Protein AF-A0A923PHD2-F1 (afdb_monomer)

Mean predicted aligned error: 6.77 Å

Sequence (126 aa):
MRKIKLQRVIVIALTMSLVGGLQSLYDYAILMSLFSLGPSSLYQFKTEFVFNLASGFGGGLVAGVTLNLIDERYRTKPYYQSLFILIAMFIAVWVIRNIIEGLIQVQMGGTFYFSFDATDIKNIFF

Foldseek 3Di:
DPDQPVVQLQVQLQVQLVVLLVVLVVVQCVLPDPPHPHDDPLDDSVVSNVLSSVLRNVLSNLVSVLVSCCVVPVVPPDPVVSVVSVVVSVVVSLVVSLVVVQVVCVVSVHHRDRPDDVVVVVVVPD

Nearest PDB structures (foldseek):
  8yvu-assembly1_F  TM=2.485E-01  e=9.861E+00  Homo sapiens

Radius of gyration: 17.79 Å; Cα contacts (8 Å, |Δi|>4): 101; chains: 1; bounding box: 41×40×47 Å

Solvent-accessible surface area (backbone atoms only — not comparable to full-atom values): 6947 Å² total; per-residue (Å²): 132,80,76,79,61,60,68,59,21,51,52,41,10,52,54,32,14,53,50,23,37,50,48,38,52,50,53,51,52,50,32,71,32,96,89,39,96,49,73,58,97,84,66,48,69,71,59,50,32,53,49,30,26,50,49,19,25,54,51,17,40,55,48,30,50,52,53,48,50,33,63,68,76,37,63,92,48,66,65,68,60,49,51,50,54,50,52,54,49,50,52,51,54,52,52,51,51,38,53,51,52,18,51,52,35,39,76,73,75,46,72,72,53,60,94,74,50,79,70,58,59,58,63,74,80,101

Organism: NCBI:txid1517758

pLDDT: mean 86.35, std 12.65, range [40.94, 97.31]

Structure (mmCIF, N/CA/C/O backbone):
data_AF-A0A923PHD2-F1
#
_entry.id   AF-A0A923PHD2-F1
#
loop_
_atom_site.group_PDB
_atom_site.id
_atom_site.type_symbol
_atom_site.label_atom_id
_atom_site.label_alt_id
_atom_site.label_comp_id
_atom_site.label_asym_id
_atom_site.label_entity_id
_atom_site.label_seq_id
_atom_site.pdbx_PDB_ins_code
_atom_site.Cartn_x
_atom_site.Cartn_y
_atom_site.Cartn_z
_atom_site.occupancy
_atom_site.B_iso_or_equiv
_atom_site.auth_seq_id
_atom_site.auth_comp_id
_atom_site.auth_asym_id
_atom_site.auth_atom_id
_atom_site.pdbx_PDB_model_num
ATOM 1 N N . MET A 1 1 ? -19.085 10.283 20.393 1.00 49.03 1 MET A N 1
ATOM 2 C CA . MET A 1 1 ? -18.324 9.907 19.181 1.00 49.03 1 MET A CA 1
ATOM 3 C C . MET A 1 1 ? -16.858 10.190 19.464 1.00 49.03 1 MET A C 1
ATOM 5 O O . MET A 1 1 ? -16.526 11.324 19.801 1.00 49.03 1 MET A O 1
ATOM 9 N N . ARG A 1 2 ? -16.004 9.162 19.482 1.00 58.81 2 ARG A N 1
ATOM 10 C CA . ARG A 1 2 ? -14.559 9.337 19.678 1.00 58.81 2 ARG A CA 1
ATOM 11 C C . ARG A 1 2 ? -13.987 9.812 18.346 1.00 58.81 2 ARG A C 1
ATOM 13 O O . ARG A 1 2 ? -14.115 9.134 17.343 1.00 58.81 2 ARG A O 1
ATOM 20 N N . LYS A 1 3 ? -13.368 10.991 18.325 1.00 67.44 3 LYS A N 1
ATOM 21 C CA . LYS A 1 3 ? -12.819 11.563 17.088 1.00 67.44 3 LYS A CA 1
ATOM 22 C C . LYS A 1 3 ? -11.800 10.607 16.455 1.00 67.44 3 LYS A C 1
ATOM 24 O O . LYS A 1 3 ? -10.934 10.084 17.163 1.00 67.44 3 LYS A O 1
ATOM 29 N N . ILE A 1 4 ? -11.883 10.429 15.134 1.00 71.19 4 ILE A N 1
ATOM 30 C CA . ILE A 1 4 ? -10.872 9.704 14.355 1.00 71.19 4 ILE A CA 1
ATOM 31 C C . ILE A 1 4 ? -9.512 10.340 14.641 1.00 71.19 4 ILE A C 1
ATOM 33 O O . ILE A 1 4 ? -9.325 11.549 14.484 1.00 71.19 4 ILE A O 1
ATOM 37 N N . LYS A 1 5 ? -8.551 9.523 15.074 1.00 84.19 5 LYS A N 1
ATOM 38 C CA . LYS A 1 5 ? -7.186 9.981 15.336 1.00 84.19 5 LYS A CA 1
ATOM 39 C C . LYS A 1 5 ? -6.437 10.074 14.012 1.00 84.19 5 LYS A C 1
ATOM 41 O O . LYS A 1 5 ? -5.709 9.153 13.652 1.00 84.19 5 LYS A O 1
ATOM 46 N N . LEU A 1 6 ? -6.614 11.192 13.304 1.00 87.00 6 LEU A N 1
ATOM 47 C CA . LEU A 1 6 ? -6.004 11.446 11.993 1.00 87.00 6 LEU A CA 1
ATOM 48 C C . LEU A 1 6 ? -4.484 11.216 12.002 1.00 87.00 6 LEU A C 1
ATOM 50 O O . LEU A 1 6 ? -3.950 10.606 11.084 1.00 87.00 6 LEU A O 1
ATOM 54 N N . GLN A 1 7 ? -3.808 11.592 13.091 1.00 90.62 7 GLN A N 1
ATOM 55 C CA . GLN A 1 7 ? -2.378 11.337 13.275 1.00 90.62 7 GLN A CA 1
ATOM 56 C C . GLN A 1 7 ? -2.021 9.846 13.162 1.00 90.62 7 GLN A C 1
ATOM 58 O O . GLN A 1 7 ? -1.027 9.508 12.532 1.00 90.62 7 GLN A O 1
ATOM 63 N N . ARG A 1 8 ? -2.839 8.937 13.715 1.00 90.31 8 ARG A N 1
ATOM 64 C CA . ARG A 1 8 ? -2.599 7.489 13.590 1.00 90.31 8 ARG A CA 1
ATOM 65 C C . ARG A 1 8 ? -2.757 7.015 12.150 1.00 90.31 8 ARG A C 1
ATOM 67 O O . ARG A 1 8 ? -1.958 6.204 11.706 1.00 90.31 8 ARG A O 1
ATOM 74 N N . VAL A 1 9 ? -3.758 7.529 11.430 1.00 93.81 9 VAL A N 1
ATOM 75 C CA . VAL A 1 9 ? -3.978 7.192 10.012 1.00 93.81 9 VAL A CA 1
ATOM 76 C C . VAL A 1 9 ? -2.776 7.616 9.175 1.00 93.81 9 VAL A C 1
ATOM 78 O O . VAL A 1 9 ? -2.263 6.815 8.406 1.00 93.81 9 VAL A O 1
ATOM 81 N N . ILE A 1 10 ? -2.296 8.847 9.370 1.00 94.12 10 ILE A N 1
ATOM 82 C CA . ILE A 1 10 ? -1.143 9.383 8.639 1.00 94.12 10 ILE A CA 1
ATOM 83 C C . ILE A 1 10 ? 0.117 8.569 8.939 1.00 94.12 10 ILE A C 1
ATOM 85 O O . ILE A 1 10 ? 0.832 8.211 8.011 1.00 94.12 10 I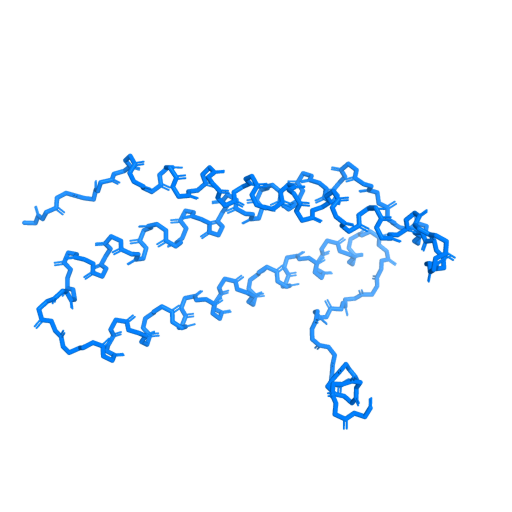LE A O 1
ATOM 89 N N . VAL A 1 11 ? 0.373 8.233 10.208 1.00 95.62 11 VAL A N 1
ATOM 90 C CA . VAL A 1 11 ? 1.532 7.406 10.580 1.00 95.62 11 VAL A CA 1
ATOM 91 C C . VAL A 1 11 ? 1.464 6.041 9.894 1.00 95.62 11 VAL A C 1
ATOM 93 O O . VAL A 1 11 ? 2.440 5.644 9.269 1.00 95.62 11 VAL A O 1
ATOM 96 N N . ILE A 1 12 ? 0.310 5.365 9.928 1.00 94.69 12 ILE A N 1
ATOM 97 C CA . ILE A 1 12 ? 0.124 4.079 9.236 1.00 94.69 12 ILE A CA 1
ATOM 98 C C . ILE A 1 12 ? 0.359 4.239 7.728 1.00 94.69 12 ILE A C 1
ATOM 100 O O . ILE A 1 12 ? 1.088 3.447 7.141 1.00 94.69 12 ILE A O 1
ATOM 104 N N . ALA A 1 13 ? -0.207 5.272 7.103 1.00 96.25 13 ALA A N 1
ATOM 105 C CA . ALA A 1 13 ? -0.050 5.521 5.672 1.00 96.25 13 ALA A CA 1
ATOM 106 C C . ALA A 1 13 ? 1.411 5.758 5.267 1.00 96.25 13 ALA A C 1
ATOM 108 O O . ALA A 1 13 ? 1.877 5.187 4.284 1.00 96.25 13 ALA A O 1
ATOM 109 N N . LEU A 1 14 ? 2.158 6.545 6.044 1.00 97.12 14 LEU A N 1
ATOM 110 C CA . LEU A 1 14 ? 3.578 6.786 5.793 1.00 97.12 14 LEU A CA 1
ATOM 111 C C . LEU A 1 14 ? 4.414 5.519 5.992 1.00 97.12 14 LEU A C 1
ATOM 113 O O . LEU A 1 14 ? 5.251 5.209 5.148 1.00 97.12 14 LEU A O 1
ATOM 117 N N . THR A 1 15 ? 4.163 4.752 7.057 1.00 97.19 15 THR A N 1
ATOM 118 C CA . THR A 1 15 ? 4.848 3.471 7.278 1.00 97.19 15 THR A CA 1
ATOM 119 C C . THR A 1 15 ? 4.584 2.496 6.131 1.00 97.19 15 THR A C 1
ATOM 121 O O . THR A 1 15 ? 5.524 1.898 5.620 1.00 97.19 15 THR A O 1
ATOM 124 N N . MET A 1 16 ? 3.337 2.371 5.671 1.00 96.19 16 MET A N 1
ATOM 125 C CA . MET A 1 16 ? 2.997 1.477 4.557 1.00 96.19 16 MET A CA 1
ATOM 126 C C . MET A 1 16 ? 3.566 1.961 3.218 1.00 96.19 16 MET A C 1
ATOM 128 O O . MET A 1 16 ? 3.952 1.141 2.390 1.00 96.19 16 MET A O 1
ATOM 132 N N . SER A 1 17 ? 3.690 3.274 3.012 1.00 97.00 17 SER A N 1
ATOM 133 C CA . SER A 1 17 ? 4.407 3.824 1.859 1.00 97.00 17 SER A CA 1
ATOM 134 C C . SER A 1 17 ? 5.878 3.404 1.874 1.00 97.00 17 SER A C 1
ATOM 136 O O . SER A 1 17 ? 6.364 2.870 0.884 1.00 97.00 17 SER A O 1
ATOM 138 N N . LEU A 1 18 ? 6.563 3.530 3.019 1.00 97.31 18 LEU A N 1
ATOM 139 C CA . LEU A 1 18 ? 7.948 3.065 3.168 1.00 97.31 18 LEU 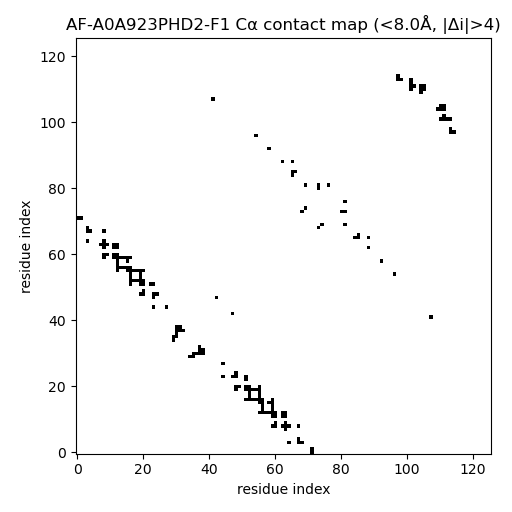A CA 1
ATOM 140 C C . LEU A 1 18 ? 8.089 1.566 2.884 1.00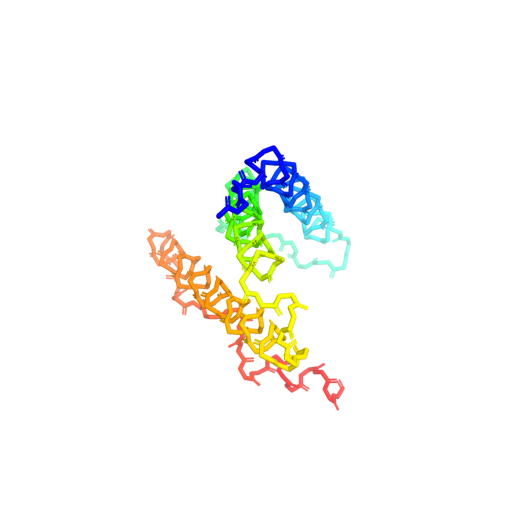 97.31 18 LEU A C 1
ATOM 142 O O . LEU A 1 18 ? 9.030 1.171 2.201 1.00 97.31 18 LEU A O 1
ATOM 146 N N . VAL A 1 19 ? 7.146 0.743 3.353 1.00 96.56 19 VAL A N 1
ATOM 147 C CA . VAL A 1 19 ? 7.115 -0.695 3.039 1.00 96.56 19 VAL A CA 1
ATOM 148 C C . VAL A 1 19 ? 6.994 -0.927 1.529 1.00 96.56 19 VAL A C 1
ATOM 150 O O . VAL A 1 19 ? 7.763 -1.713 0.988 1.00 96.56 19 VAL A O 1
ATOM 153 N N . GLY A 1 20 ? 6.110 -0.205 0.831 1.00 95.00 20 GLY A N 1
ATOM 154 C CA . GLY A 1 20 ? 5.996 -0.289 -0.631 1.00 95.00 20 GLY A CA 1
ATOM 155 C C . GLY A 1 20 ? 7.284 0.113 -1.361 1.00 95.00 20 GLY A C 1
ATOM 156 O O . GLY A 1 20 ? 7.698 -0.545 -2.314 1.00 95.00 20 GLY A O 1
ATOM 157 N N . GLY A 1 21 ? 7.976 1.147 -0.874 1.00 96.00 21 GLY A N 1
ATOM 158 C CA . GLY A 1 21 ? 9.283 1.546 -1.402 1.00 96.00 21 GLY A CA 1
ATOM 159 C C . GLY A 1 21 ? 10.361 0.478 -1.193 1.00 96.00 21 GLY A C 1
ATOM 160 O O . GLY A 1 21 ? 11.115 0.173 -2.117 1.00 96.00 21 GLY A O 1
ATOM 161 N N . LEU A 1 22 ? 10.414 -0.130 -0.002 1.00 97.12 22 LEU A N 1
ATOM 162 C CA . LEU A 1 22 ? 11.324 -1.243 0.291 1.00 97.12 22 LEU A CA 1
ATOM 163 C C . LEU A 1 22 ? 11.031 -2.464 -0.585 1.00 97.12 22 LEU A C 1
ATOM 165 O O . LEU A 1 22 ? 11.968 -3.087 -1.077 1.00 97.12 22 LEU A O 1
ATOM 169 N N . GLN A 1 23 ? 9.754 -2.765 -0.825 1.00 94.00 23 GLN A N 1
ATOM 170 C CA . GLN A 1 23 ? 9.347 -3.836 -1.729 1.00 94.00 23 GLN A CA 1
ATOM 171 C C . GLN A 1 23 ? 9.870 -3.591 -3.1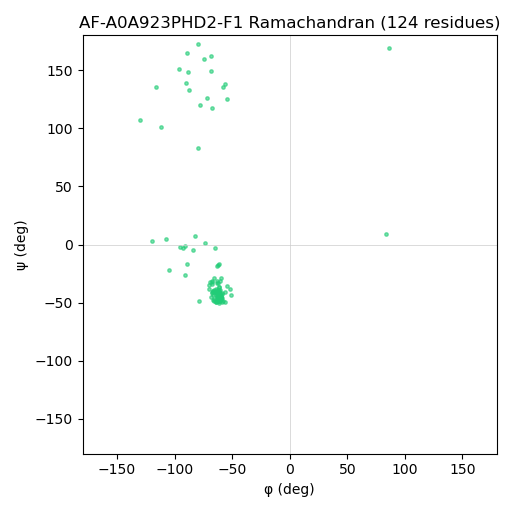50 1.00 94.00 23 GLN A C 1
ATOM 173 O O . GLN A 1 23 ? 10.505 -4.467 -3.720 1.00 94.00 23 GLN A O 1
ATOM 178 N N . SER A 1 24 ? 9.729 -2.377 -3.688 1.00 94.31 24 SER A N 1
ATOM 179 C CA . SER A 1 24 ? 10.272 -2.056 -5.021 1.00 94.31 24 SER A CA 1
ATOM 180 C C . SER A 1 24 ? 11.791 -2.191 -5.113 1.00 94.31 24 SER A C 1
ATOM 182 O O . SER A 1 24 ? 12.319 -2.589 -6.149 1.00 94.31 24 SER A O 1
ATOM 184 N N . LEU A 1 25 ? 12.515 -1.840 -4.046 1.00 95.00 25 LEU A N 1
ATOM 185 C CA . LEU A 1 25 ? 13.969 -2.013 -3.994 1.00 95.00 25 LEU A CA 1
ATOM 186 C C . LEU A 1 25 ? 14.355 -3.493 -3.978 1.00 95.00 25 LEU A C 1
ATOM 188 O O . LEU A 1 25 ? 15.307 -3.884 -4.650 1.00 95.00 25 LEU A O 1
ATOM 192 N N . TYR A 1 26 ? 13.609 -4.302 -3.228 1.00 94.00 26 TYR A N 1
ATOM 193 C CA . TYR A 1 26 ? 13.779 -5.748 -3.188 1.00 94.00 26 TYR A CA 1
ATOM 194 C C . TYR A 1 26 ? 13.509 -6.386 -4.556 1.00 94.00 26 TYR A C 1
ATOM 196 O O . TYR A 1 26 ? 14.362 -7.114 -5.064 1.00 94.00 26 TYR A O 1
ATOM 204 N N . ASP A 1 27 ? 12.391 -6.037 -5.194 1.00 90.62 27 ASP A N 1
ATOM 205 C CA . ASP A 1 27 ? 12.015 -6.551 -6.514 1.00 90.62 27 ASP A CA 1
ATOM 206 C C . ASP A 1 27 ? 13.067 -6.178 -7.569 1.00 90.62 27 ASP A C 1
ATOM 208 O O . ASP A 1 27 ? 13.517 -7.022 -8.344 1.00 90.62 27 ASP A O 1
ATOM 212 N N . TYR A 1 28 ? 13.550 -4.933 -7.549 1.00 92.31 28 TYR A N 1
ATOM 213 C CA . TYR A 1 28 ? 14.631 -4.497 -8.431 1.00 92.31 28 TYR A CA 1
ATOM 214 C C . TYR A 1 28 ? 15.936 -5.272 -8.200 1.00 92.31 28 TYR A C 1
ATOM 216 O O . TYR A 1 28 ? 16.599 -5.661 -9.163 1.00 92.31 28 TYR A O 1
ATOM 224 N N . ALA A 1 29 ? 16.303 -5.523 -6.940 1.00 92.25 29 ALA A N 1
ATOM 225 C CA . ALA A 1 29 ? 17.494 -6.297 -6.605 1.00 92.25 29 ALA A CA 1
ATOM 226 C C . ALA A 1 29 ? 17.393 -7.750 -7.095 1.00 92.25 29 ALA A C 1
ATOM 228 O O . ALA A 1 29 ? 18.379 -8.287 -7.601 1.00 92.25 29 ALA A O 1
ATOM 229 N N . ILE A 1 30 ? 16.209 -8.369 -7.007 1.00 91.00 30 ILE A N 1
ATOM 230 C CA . ILE A 1 30 ? 15.962 -9.700 -7.578 1.00 91.00 30 ILE A CA 1
ATOM 231 C C . ILE A 1 30 ? 16.101 -9.664 -9.093 1.00 91.00 30 ILE A C 1
ATOM 233 O O . ILE A 1 30 ? 16.822 -10.491 -9.652 1.00 91.00 30 ILE A O 1
ATOM 237 N N . LEU A 1 31 ? 15.450 -8.707 -9.759 1.00 90.62 31 LEU A N 1
ATOM 238 C CA . LEU A 1 31 ? 15.461 -8.613 -11.219 1.00 90.62 31 LEU A CA 1
ATOM 239 C C . LEU A 1 31 ? 16.871 -8.424 -11.786 1.00 90.62 31 LEU A C 1
ATOM 241 O O . LEU A 1 31 ? 17.143 -8.916 -12.879 1.00 90.62 31 LEU A O 1
ATOM 245 N N . MET A 1 32 ? 17.755 -7.762 -11.038 1.00 90.44 32 MET A N 1
ATOM 246 C CA . MET A 1 32 ? 19.164 -7.549 -11.388 1.00 90.44 32 MET A CA 1
ATOM 247 C C . MET A 1 32 ? 20.112 -8.643 -10.870 1.00 90.44 32 MET A C 1
ATOM 249 O O . MET A 1 32 ? 21.320 -8.568 -11.097 1.00 90.44 32 MET A O 1
ATOM 253 N N . SER A 1 33 ? 19.601 -9.645 -10.155 1.00 91.12 33 SER A N 1
ATOM 254 C CA . SER A 1 33 ? 20.419 -10.740 -9.634 1.00 91.12 33 SER A CA 1
ATOM 255 C C . SER A 1 33 ? 20.830 -11.726 -10.733 1.00 91.12 33 SER A C 1
ATOM 257 O O . SER A 1 33 ? 20.172 -11.854 -11.763 1.00 91.12 33 SER A O 1
ATOM 259 N N . LEU A 1 34 ? 21.893 -12.493 -10.474 1.00 87.50 34 LEU A N 1
ATOM 260 C CA . LEU A 1 34 ? 22.407 -13.530 -11.382 1.00 87.50 34 LEU A CA 1
ATOM 261 C C . LEU A 1 34 ? 21.405 -14.664 -11.670 1.00 87.50 34 LEU A C 1
ATOM 263 O O . LEU A 1 34 ? 21.606 -15.424 -12.612 1.00 87.50 34 LEU A O 1
ATOM 267 N N . PHE A 1 35 ? 20.358 -14.799 -10.852 1.00 84.31 35 PHE A N 1
ATOM 268 C CA . PHE A 1 35 ? 19.338 -15.846 -10.973 1.00 84.31 35 PHE A CA 1
ATOM 269 C C . PHE A 1 35 ? 18.093 -15.389 -11.747 1.00 84.31 35 PHE A C 1
ATOM 271 O O . PHE A 1 35 ? 17.166 -16.172 -11.937 1.00 84.31 35 PHE A O 1
ATOM 278 N N . SER A 1 36 ? 18.057 -14.127 -12.177 1.00 85.75 36 SER A N 1
ATOM 279 C CA . SER A 1 36 ? 16.954 -13.543 -12.936 1.00 85.75 36 SER A CA 1
ATOM 280 C C . SER A 1 36 ? 17.242 -13.576 -14.438 1.00 85.75 36 SER A C 1
ATOM 282 O O . SER A 1 36 ? 18.388 -13.472 -14.870 1.00 85.75 36 SER A O 1
ATOM 284 N N . LEU A 1 37 ? 16.184 -13.646 -15.251 1.00 85.19 37 LEU A N 1
ATOM 285 C CA . LEU A 1 37 ? 16.259 -13.440 -16.706 1.00 85.19 37 LEU A CA 1
ATOM 286 C C . LEU A 1 37 ? 16.463 -11.959 -17.089 1.00 85.19 37 LEU A C 1
ATOM 288 O O . LEU A 1 37 ? 16.526 -11.627 -18.272 1.00 85.19 37 LEU A O 1
ATOM 292 N N . GLY A 1 38 ? 16.578 -11.078 -16.095 1.00 86.31 38 GLY A N 1
ATOM 293 C CA . GLY A 1 38 ? 16.637 -9.633 -16.258 1.00 86.31 38 GLY A CA 1
ATOM 294 C C . GLY A 1 38 ? 15.247 -8.985 -16.314 1.00 86.31 38 GLY A C 1
ATOM 295 O O . GLY A 1 38 ? 14.226 -9.673 -16.396 1.00 86.31 38 GLY A O 1
ATOM 296 N N . PRO A 1 39 ? 15.179 -7.646 -16.241 1.00 86.19 39 PRO A N 1
ATOM 297 C CA . PRO A 1 39 ? 13.926 -6.912 -16.378 1.00 86.19 39 PRO A CA 1
ATOM 298 C C . PRO A 1 39 ? 13.382 -6.993 -17.812 1.00 86.19 39 PRO A C 1
ATOM 300 O O . PRO A 1 39 ? 14.139 -7.029 -18.784 1.00 86.19 39 PRO A O 1
ATOM 303 N N . SER A 1 40 ? 12.056 -6.957 -17.954 1.00 84.69 40 SER A N 1
ATOM 304 C CA . SER A 1 40 ? 11.419 -6.833 -19.268 1.00 84.69 40 SER A CA 1
ATOM 305 C C . SER A 1 40 ? 11.681 -5.455 -19.888 1.00 84.69 40 SER A C 1
ATOM 307 O O . SER A 1 40 ? 11.990 -4.488 -19.190 1.00 84.69 40 SER A O 1
ATOM 309 N N . SER A 1 41 ? 11.478 -5.322 -21.202 1.00 83.31 41 SER A N 1
ATOM 310 C CA . SER A 1 41 ? 11.595 -4.031 -21.902 1.00 83.31 41 SER A CA 1
ATOM 311 C C . SER A 1 41 ? 10.572 -2.983 -21.445 1.00 83.31 41 SER A C 1
ATOM 313 O O . SER A 1 41 ? 10.753 -1.797 -21.705 1.00 83.31 41 SER A O 1
ATOM 315 N N . LEU A 1 42 ? 9.488 -3.415 -20.795 1.00 82.12 42 LEU A N 1
ATOM 316 C CA . LEU A 1 42 ? 8.441 -2.542 -20.262 1.00 82.12 42 LEU A CA 1
ATOM 317 C C . LEU A 1 42 ? 8.739 -2.086 -18.828 1.00 82.12 42 LEU A C 1
ATOM 319 O O . LEU A 1 42 ? 8.146 -1.115 -18.361 1.00 82.12 42 LEU A O 1
ATOM 323 N N . TYR A 1 43 ? 9.651 -2.765 -18.129 1.00 85.38 43 TYR A N 1
ATOM 324 C CA . TYR A 1 43 ? 9.955 -2.468 -16.739 1.00 85.38 43 TYR A CA 1
ATOM 325 C C . TYR A 1 43 ? 10.725 -1.152 -16.608 1.00 85.38 43 TYR A C 1
ATOM 327 O O . TYR A 1 43 ? 11.798 -0.964 -17.185 1.00 85.38 43 TYR A O 1
ATOM 335 N N . GLN A 1 44 ? 10.206 -0.249 -15.779 1.00 89.19 44 GLN A N 1
ATOM 336 C CA . GLN A 1 44 ? 10.872 1.002 -15.437 1.00 89.19 44 GLN A CA 1
ATOM 337 C C . GLN A 1 44 ? 10.897 1.172 -13.924 1.00 89.19 44 GLN A C 1
ATOM 339 O O . GLN A 1 44 ? 9.891 1.530 -13.316 1.00 89.19 44 GLN A O 1
ATOM 344 N N . PHE A 1 45 ? 12.077 0.993 -13.321 1.00 90.81 45 PHE A N 1
ATOM 345 C CA . PHE A 1 45 ? 12.241 1.043 -11.865 1.00 90.81 45 PHE A CA 1
ATOM 346 C C . PHE A 1 45 ? 11.637 2.303 -11.232 1.00 90.81 45 PHE A C 1
ATOM 348 O O . PHE A 1 45 ? 10.959 2.218 -10.216 1.00 90.81 45 PHE A O 1
ATOM 355 N N . LYS A 1 46 ? 11.839 3.481 -11.836 1.00 92.25 46 LYS A N 1
ATOM 356 C CA . LYS A 1 46 ? 11.300 4.740 -11.301 1.00 92.25 46 LYS A CA 1
ATOM 357 C C . LYS A 1 46 ? 9.768 4.731 -11.245 1.00 92.25 46 LYS A C 1
ATOM 359 O O . LYS A 1 46 ? 9.198 5.219 -10.272 1.00 92.25 46 LYS A O 1
ATOM 364 N N . THR A 1 47 ? 9.125 4.195 -12.278 1.00 90.00 47 THR A N 1
ATOM 365 C CA . THR A 1 47 ? 7.666 4.092 -12.368 1.00 90.00 47 THR A CA 1
ATOM 366 C C . THR A 1 47 ? 7.144 3.121 -11.316 1.00 90.00 47 THR A C 1
ATOM 368 O O . THR A 1 47 ? 6.273 3.496 -10.537 1.00 90.00 47 THR A O 1
ATOM 371 N N . GLU A 1 48 ? 7.753 1.939 -11.208 1.00 89.94 48 GLU A N 1
ATOM 372 C CA . GLU A 1 48 ? 7.390 0.921 -10.213 1.00 89.94 48 GLU A CA 1
ATOM 373 C C . GLU A 1 48 ? 7.605 1.400 -8.775 1.00 89.94 48 GLU A C 1
ATOM 375 O O . GLU A 1 48 ? 6.747 1.222 -7.911 1.00 89.94 48 GLU A O 1
ATOM 380 N N . PHE A 1 49 ? 8.717 2.086 -8.518 1.00 94.62 49 PHE A N 1
ATOM 381 C CA . PHE A 1 49 ? 9.036 2.634 -7.205 1.00 94.62 49 PHE A CA 1
ATOM 382 C C . PHE A 1 49 ? 8.003 3.674 -6.759 1.00 94.62 49 PHE A C 1
ATOM 384 O O . PHE A 1 49 ? 7.475 3.604 -5.647 1.00 94.62 49 PHE A O 1
ATOM 391 N N . VAL A 1 50 ? 7.669 4.628 -7.634 1.00 95.00 50 VAL A N 1
ATOM 392 C CA . VAL A 1 50 ? 6.645 5.642 -7.343 1.00 95.00 50 VAL A CA 1
ATOM 393 C C . VAL A 1 50 ? 5.269 4.997 -7.192 1.00 95.00 50 VAL A C 1
ATOM 395 O O . VAL A 1 50 ? 4.527 5.359 -6.277 1.00 95.00 50 VAL A O 1
ATOM 398 N N . PHE A 1 51 ? 4.939 4.027 -8.047 1.00 92.00 51 PHE A N 1
ATOM 399 C CA . PHE A 1 51 ? 3.671 3.316 -7.984 1.00 92.00 51 PHE A CA 1
ATOM 400 C C . PHE A 1 51 ? 3.500 2.585 -6.648 1.00 92.00 51 PHE A C 1
ATOM 402 O O . PHE A 1 51 ? 2.480 2.762 -5.983 1.00 92.00 51 PHE A O 1
ATOM 409 N N . ASN A 1 52 ? 4.501 1.833 -6.192 1.00 94.19 52 ASN A N 1
ATOM 410 C CA . ASN A 1 52 ? 4.423 1.107 -4.925 1.00 94.19 52 ASN A CA 1
ATOM 411 C C . ASN A 1 52 ? 4.455 2.030 -3.700 1.00 94.19 52 ASN A C 1
ATOM 413 O O . ASN A 1 52 ? 3.736 1.767 -2.737 1.00 94.19 52 ASN A O 1
ATOM 417 N N . LEU A 1 53 ? 5.201 3.142 -3.732 1.00 96.69 53 LEU A N 1
ATOM 418 C CA . LEU A 1 53 ? 5.114 4.174 -2.690 1.00 96.69 53 LEU A CA 1
ATOM 419 C C . LEU A 1 53 ? 3.684 4.724 -2.569 1.00 96.69 53 LEU A C 1
ATOM 421 O O . LEU A 1 53 ? 3.146 4.817 -1.459 1.00 96.69 53 LEU A O 1
ATOM 425 N N . ALA A 1 54 ? 3.067 5.079 -3.701 1.00 94.56 54 ALA A N 1
ATOM 426 C CA . ALA A 1 54 ? 1.710 5.615 -3.752 1.00 94.56 54 ALA A CA 1
ATOM 427 C C . ALA A 1 54 ? 0.661 4.563 -3.360 1.00 94.56 54 ALA A C 1
ATOM 429 O O . ALA A 1 54 ? -0.255 4.859 -2.592 1.00 94.56 54 ALA A O 1
ATOM 430 N N . SER A 1 55 ? 0.825 3.325 -3.829 1.00 93.62 55 SER A N 1
ATOM 431 C CA . SER A 1 55 ? -0.028 2.185 -3.491 1.00 93.62 55 SER A CA 1
ATOM 432 C C . SER A 1 55 ? 0.037 1.873 -1.994 1.00 93.62 55 SER A C 1
ATOM 434 O O . SER A 1 55 ? -1.002 1.772 -1.341 1.00 93.62 55 SER A O 1
ATOM 436 N N . GLY A 1 56 ? 1.241 1.835 -1.412 1.00 95.25 56 GLY A N 1
ATOM 437 C CA . GLY A 1 56 ? 1.450 1.652 0.023 1.00 95.25 56 GLY A CA 1
ATOM 438 C C . GLY A 1 56 ? 0.828 2.775 0.853 1.00 95.25 56 GLY A C 1
ATOM 439 O O . GLY A 1 56 ? 0.159 2.510 1.852 1.00 95.25 56 GLY A O 1
ATOM 440 N N . PHE A 1 57 ? 0.959 4.029 0.409 1.00 96.50 57 PHE A N 1
ATOM 441 C CA . PHE A 1 57 ? 0.313 5.166 1.065 1.00 96.50 57 PHE A CA 1
ATOM 442 C C . PHE A 1 57 ? -1.219 5.071 1.010 1.00 96.50 57 PHE A C 1
ATOM 444 O O . PHE A 1 57 ? -1.883 5.179 2.043 1.00 96.50 57 PHE A O 1
ATOM 451 N N . GLY A 1 58 ? -1.788 4.823 -0.173 1.00 95.25 58 GLY A N 1
ATOM 452 C CA . GLY A 1 58 ? -3.232 4.680 -0.370 1.00 95.25 58 GLY A CA 1
ATOM 453 C C . GLY A 1 58 ? -3.818 3.514 0.429 1.00 95.25 58 GLY A C 1
ATOM 454 O O . GLY A 1 58 ? -4.794 3.690 1.160 1.00 95.25 58 GLY A O 1
ATOM 455 N N . GLY A 1 59 ? -3.177 2.345 0.373 1.00 93.94 59 GLY A N 1
ATOM 456 C CA . GLY A 1 59 ? -3.554 1.177 1.169 1.00 93.94 59 GLY A CA 1
ATOM 457 C C . GLY A 1 59 ? -3.455 1.445 2.671 1.00 93.94 59 GLY A C 1
ATOM 458 O O . GLY A 1 59 ? -4.362 1.095 3.426 1.00 93.94 59 GLY A O 1
ATOM 459 N N . GLY A 1 60 ? -2.406 2.142 3.113 1.00 95.50 60 GLY A N 1
ATOM 460 C CA . GLY A 1 60 ? -2.231 2.527 4.509 1.00 95.50 60 GLY A CA 1
ATOM 461 C C . GLY A 1 60 ? -3.259 3.552 5.006 1.00 95.50 60 GLY A C 1
ATOM 462 O O . GLY A 1 60 ? -3.705 3.444 6.150 1.00 95.50 60 GLY A O 1
ATOM 463 N N . LEU A 1 61 ? -3.715 4.488 4.163 1.00 96.06 61 LEU A N 1
ATOM 464 C CA . LEU A 1 61 ? -4.840 5.375 4.489 1.00 96.06 61 LEU A CA 1
ATOM 465 C C . LEU A 1 61 ? -6.123 4.569 4.723 1.00 96.06 61 LEU A C 1
ATOM 467 O O . LEU A 1 61 ? -6.777 4.738 5.755 1.00 96.06 61 LEU A O 1
ATOM 471 N N . VAL A 1 62 ? -6.461 3.664 3.799 1.00 95.62 62 VAL A N 1
ATOM 472 C CA . VAL A 1 62 ? -7.656 2.812 3.911 1.00 95.62 62 VAL A CA 1
ATOM 473 C C . VAL A 1 62 ? -7.574 1.930 5.158 1.00 95.62 62 VAL A C 1
ATOM 475 O O . VAL A 1 62 ? -8.531 1.869 5.935 1.00 95.62 62 VAL A O 1
ATOM 478 N N . ALA A 1 63 ? -6.421 1.305 5.407 1.00 93.50 63 ALA A N 1
ATOM 479 C CA . ALA A 1 63 ? -6.187 0.490 6.594 1.00 93.50 63 ALA A CA 1
ATOM 480 C C . ALA A 1 63 ? -6.315 1.314 7.884 1.00 93.50 63 ALA A C 1
ATOM 482 O O . ALA A 1 63 ? -7.032 0.921 8.804 1.00 93.50 63 ALA A O 1
ATOM 483 N N . GLY A 1 64 ? -5.687 2.490 7.949 1.00 93.69 64 GLY A N 1
ATOM 484 C CA . GLY A 1 64 ? -5.738 3.363 9.119 1.00 93.69 64 GLY A CA 1
ATOM 485 C C . GLY A 1 64 ? -7.150 3.868 9.431 1.00 93.69 64 GLY A C 1
ATOM 486 O O . GLY A 1 64 ? -7.540 3.926 10.601 1.00 93.69 64 GLY A O 1
ATOM 487 N N . VAL A 1 65 ? -7.942 4.208 8.411 1.00 93.69 65 VAL A N 1
ATOM 488 C CA . VAL A 1 65 ? -9.356 4.584 8.583 1.00 93.69 65 VAL A CA 1
ATOM 489 C C . VAL A 1 65 ? -10.174 3.390 9.072 1.00 93.69 65 VAL A C 1
ATOM 491 O O . VAL A 1 65 ? -10.913 3.520 10.049 1.00 93.69 65 VAL A O 1
ATOM 494 N N . THR A 1 66 ? -9.998 2.222 8.454 1.00 94.00 66 THR A N 1
ATOM 495 C CA . THR A 1 66 ? -10.715 0.988 8.815 1.00 94.00 66 THR A CA 1
ATOM 496 C C . THR A 1 66 ? -10.431 0.579 10.261 1.00 94.00 66 THR A C 1
ATOM 498 O O . THR A 1 66 ? -11.357 0.314 11.026 1.00 94.00 66 THR A O 1
ATOM 501 N N . LEU A 1 67 ? -9.163 0.608 10.679 1.00 92.62 67 LEU A N 1
ATOM 502 C CA . LEU A 1 67 ? -8.752 0.286 12.047 1.00 92.62 67 LEU A CA 1
ATOM 503 C C . LEU A 1 67 ? -9.334 1.262 13.075 1.00 92.62 67 LEU A C 1
ATOM 505 O O . LEU A 1 67 ? -9.799 0.835 14.131 1.00 92.62 67 LEU A O 1
ATOM 509 N N . ASN A 1 68 ? -9.362 2.564 12.771 1.00 91.81 68 ASN A N 1
ATOM 510 C CA . ASN A 1 68 ? -10.007 3.540 13.654 1.00 91.81 68 ASN A CA 1
ATOM 511 C C . ASN A 1 68 ? -11.525 3.325 13.735 1.00 91.81 68 ASN A C 1
ATOM 513 O O . ASN A 1 68 ? -12.097 3.439 14.817 1.00 91.81 68 ASN A O 1
ATOM 517 N N . LEU A 1 69 ? -12.174 2.987 12.618 1.00 91.00 69 LEU A N 1
ATOM 518 C CA . LEU A 1 69 ? -13.604 2.680 12.586 1.00 91.00 69 LEU A CA 1
ATOM 519 C C . LEU A 1 69 ? -13.929 1.450 13.440 1.00 91.00 69 LEU A C 1
ATOM 521 O O . LEU A 1 69 ? -14.928 1.448 14.163 1.00 91.00 69 LEU A O 1
ATOM 525 N N . ILE A 1 70 ? -13.072 0.430 13.398 1.00 92.25 70 ILE A N 1
ATOM 526 C CA . ILE A 1 70 ? -13.195 -0.764 14.233 1.00 92.25 70 ILE A CA 1
ATOM 527 C C . ILE A 1 70 ? -13.007 -0.420 15.719 1.00 92.25 70 ILE A C 1
ATOM 529 O O . ILE A 1 70 ? -13.861 -0.789 16.527 1.00 92.25 70 ILE A O 1
ATOM 533 N N . ASP A 1 71 ? -11.959 0.327 16.091 1.00 90.75 71 ASP A N 1
ATOM 534 C CA . ASP A 1 71 ? -11.707 0.717 17.493 1.00 90.75 71 ASP A CA 1
ATOM 535 C C . ASP A 1 71 ? -12.820 1.613 18.066 1.00 90.75 71 ASP A C 1
ATOM 537 O O . ASP A 1 71 ? -13.144 1.521 19.251 1.00 90.75 71 ASP A O 1
ATOM 541 N N . GLU A 1 72 ? -13.446 2.463 17.245 1.00 89.00 72 GLU A N 1
ATOM 542 C CA . GLU A 1 72 ? -14.558 3.301 17.699 1.00 89.00 72 GLU A CA 1
ATOM 543 C C . GLU A 1 72 ? -15.887 2.533 17.780 1.00 89.00 72 GLU A C 1
ATOM 545 O O . GLU A 1 72 ? -16.588 2.642 18.787 1.00 89.00 72 GLU A O 1
ATOM 550 N N . ARG A 1 73 ? -16.266 1.790 16.730 1.00 89.12 73 ARG A N 1
ATOM 551 C CA . ARG A 1 73 ? -17.639 1.265 16.570 1.00 89.12 73 ARG A CA 1
ATOM 552 C C . ARG A 1 73 ? -17.798 -0.227 16.850 1.00 89.12 73 ARG A C 1
ATOM 554 O O . ARG A 1 73 ? -18.915 -0.670 17.118 1.00 89.12 73 ARG A O 1
ATOM 561 N N . TYR A 1 74 ? -16.721 -1.002 16.760 1.00 88.81 74 TYR A N 1
ATOM 562 C CA . TYR A 1 74 ? -16.759 -2.468 16.840 1.00 88.81 74 TYR A CA 1
ATOM 563 C C . TYR A 1 74 ? -15.930 -3.037 17.996 1.00 88.81 74 TYR A C 1
ATOM 565 O O . TYR A 1 74 ? -15.892 -4.247 18.185 1.00 88.81 74 TYR A O 1
ATOM 573 N N . ARG A 1 75 ? -15.327 -2.184 18.831 1.00 86.31 75 ARG A N 1
ATOM 574 C CA . ARG A 1 75 ? -14.494 -2.609 19.965 1.00 86.31 75 ARG A CA 1
ATOM 575 C C . ARG A 1 75 ? -15.223 -3.444 21.016 1.00 86.31 75 ARG A C 1
ATOM 577 O O . ARG A 1 75 ? -14.616 -4.327 21.606 1.00 86.31 75 ARG A O 1
ATOM 584 N N . THR A 1 76 ? -16.491 -3.146 21.285 1.00 91.12 76 THR A N 1
ATOM 585 C CA . THR A 1 76 ? -17.313 -3.890 22.256 1.00 91.12 76 THR A CA 1
ATOM 586 C C . THR A 1 76 ? -18.112 -5.021 21.613 1.00 91.12 76 THR A C 1
ATOM 588 O O . THR A 1 76 ? -18.817 -5.747 22.310 1.00 91.12 76 THR A O 1
ATOM 591 N N . LYS A 1 77 ? -18.036 -5.161 20.285 1.00 92.06 77 LYS A N 1
ATOM 592 C CA . LYS A 1 77 ? -18.740 -6.195 19.529 1.00 92.06 77 LYS A CA 1
ATOM 593 C C . LYS A 1 77 ? -17.884 -7.464 19.428 1.00 92.06 77 LYS A C 1
ATOM 595 O O . LYS A 1 77 ? -16.679 -7.414 19.676 1.00 92.06 77 LYS A O 1
ATOM 600 N N . PRO A 1 78 ? -18.482 -8.607 19.055 1.00 94.31 78 PRO A N 1
ATOM 601 C CA . PRO A 1 78 ? -17.731 -9.838 18.861 1.00 94.31 78 PRO A CA 1
ATOM 602 C C . PRO A 1 78 ? -16.601 -9.677 17.837 1.00 94.31 78 PRO A C 1
ATOM 604 O O . PRO A 1 78 ? -16.796 -9.097 16.766 1.00 94.31 78 PRO A O 1
ATOM 607 N N . TYR A 1 79 ? -15.437 -10.250 18.146 1.00 89.69 79 TYR A N 1
ATOM 608 C CA . TYR A 1 79 ? -14.207 -10.099 17.361 1.00 89.69 79 TYR A CA 1
ATOM 609 C C . TYR A 1 79 ? -14.363 -10.476 15.877 1.00 89.69 79 TYR A C 1
ATOM 611 O O . TYR A 1 79 ? -13.806 -9.803 15.009 1.00 89.69 79 TYR A O 1
ATOM 619 N N . TYR A 1 80 ? -15.172 -11.498 15.573 1.00 93.81 80 TYR A N 1
ATOM 620 C CA . TYR A 1 80 ? -15.383 -11.970 14.201 1.00 93.81 80 TYR A CA 1
ATOM 621 C C . TYR A 1 80 ? -15.950 -10.886 13.269 1.00 93.81 80 TYR A C 1
ATOM 623 O O . TYR A 1 80 ? -15.655 -10.902 12.079 1.00 93.81 80 TYR A O 1
ATOM 631 N N . GLN A 1 81 ? -16.719 -9.917 13.787 1.00 93.56 81 GLN A N 1
ATOM 632 C CA . GLN A 1 81 ? -17.258 -8.824 12.969 1.00 93.56 81 GLN A CA 1
ATOM 633 C C . GLN A 1 81 ? -16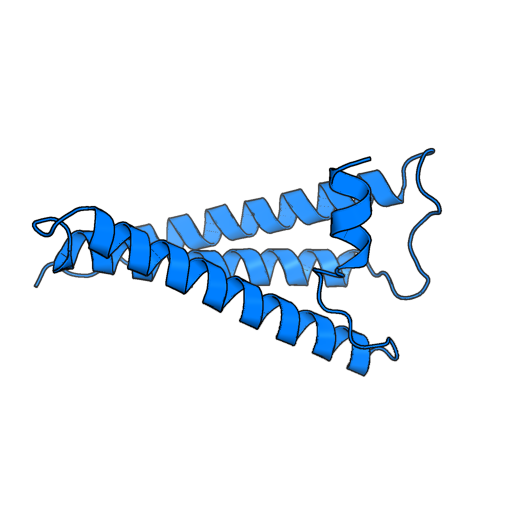.141 -7.889 12.498 1.00 93.56 81 GLN A C 1
ATOM 635 O O . GLN A 1 81 ? -16.068 -7.541 11.323 1.00 93.56 81 GLN A O 1
ATOM 640 N N . SER A 1 82 ? -15.238 -7.521 13.408 1.00 93.12 82 SER A N 1
ATOM 641 C CA . SER A 1 82 ? -14.063 -6.701 13.104 1.00 93.12 82 SER A CA 1
ATOM 642 C C . SER A 1 82 ? -13.116 -7.414 12.142 1.00 93.12 82 SER A C 1
ATOM 644 O O . SER A 1 82 ? -12.604 -6.797 11.209 1.00 93.12 82 SER A O 1
ATOM 646 N N . LEU A 1 83 ? -12.921 -8.721 12.341 1.00 93.31 83 LEU A N 1
ATOM 647 C CA . LEU A 1 83 ? -12.110 -9.548 11.454 1.00 93.31 83 LEU A CA 1
ATOM 648 C C . LEU A 1 83 ? -12.702 -9.600 10.040 1.00 93.31 83 LEU A C 1
ATOM 650 O O . LEU A 1 83 ? -11.978 -9.401 9.071 1.00 93.31 83 LEU A O 1
ATOM 654 N N . PHE A 1 84 ? -14.018 -9.793 9.920 1.00 95.81 84 PHE A N 1
ATOM 655 C CA . PHE A 1 84 ? -14.698 -9.805 8.626 1.00 95.81 84 PHE A CA 1
ATOM 656 C C . PHE A 1 84 ? -14.553 -8.469 7.887 1.00 95.81 84 PHE A C 1
ATOM 658 O O . PHE A 1 84 ? -14.255 -8.463 6.696 1.00 95.81 84 PHE A O 1
ATOM 665 N N . ILE A 1 85 ? -14.685 -7.337 8.590 1.00 94.75 85 ILE A N 1
ATOM 666 C CA . ILE A 1 85 ? -14.472 -6.001 8.007 1.00 94.75 85 ILE A CA 1
ATOM 667 C C . ILE A 1 85 ? -13.034 -5.845 7.496 1.00 94.75 85 ILE A C 1
ATOM 669 O O . ILE A 1 85 ? -12.832 -5.331 6.397 1.00 94.75 85 ILE A O 1
ATOM 673 N N . LEU A 1 86 ? -12.036 -6.294 8.265 1.00 93.12 86 LEU A N 1
ATOM 674 C CA . LEU A 1 86 ? -10.631 -6.236 7.849 1.00 93.12 86 LEU A CA 1
ATOM 675 C C . LEU A 1 86 ? -10.361 -7.091 6.611 1.00 93.12 86 LEU A C 1
ATOM 677 O O . LEU A 1 86 ? -9.738 -6.603 5.673 1.00 93.12 86 LEU A O 1
ATOM 681 N N . ILE A 1 87 ? -10.854 -8.332 6.589 1.00 94.38 87 ILE A N 1
ATOM 682 C CA . ILE A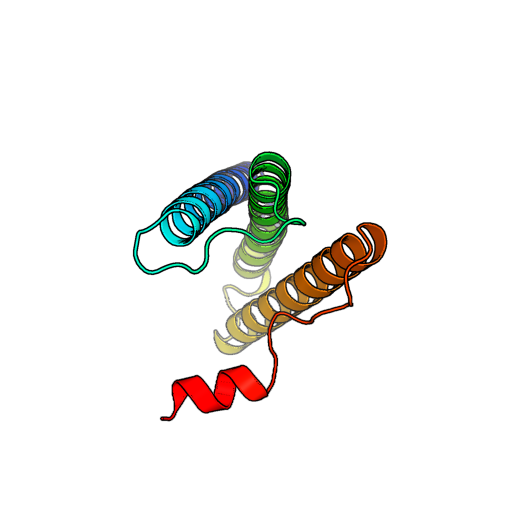 1 87 ? -10.701 -9.240 5.445 1.00 94.38 87 ILE A CA 1
ATOM 683 C C . ILE A 1 87 ? -11.380 -8.649 4.208 1.00 94.38 87 ILE A C 1
ATOM 685 O O . ILE A 1 87 ? -10.761 -8.564 3.150 1.00 94.38 87 ILE A O 1
ATOM 689 N N . ALA A 1 88 ? -12.625 -8.186 4.343 1.00 95.50 88 ALA A N 1
ATOM 690 C CA . ALA A 1 88 ? -13.360 -7.570 3.246 1.00 95.50 88 ALA A CA 1
ATOM 691 C C . ALA A 1 88 ? -12.623 -6.341 2.699 1.00 95.50 88 ALA A C 1
ATOM 693 O O . ALA A 1 88 ? -12.507 -6.191 1.482 1.00 95.50 88 ALA A O 1
ATOM 694 N N . MET A 1 89 ? -12.065 -5.495 3.576 1.00 94.56 89 MET A N 1
ATOM 695 C CA . MET A 1 89 ? -11.305 -4.339 3.111 1.00 94.56 89 MET A CA 1
ATOM 696 C C . MET A 1 89 ? -9.981 -4.696 2.461 1.00 94.56 89 MET A C 1
ATOM 698 O O . MET A 1 89 ? -9.618 -4.070 1.468 1.00 94.56 89 MET A O 1
ATOM 702 N N . PHE A 1 90 ? -9.277 -5.695 2.982 1.00 91.19 90 PHE A N 1
ATOM 703 C CA . PHE A 1 90 ? -8.064 -6.191 2.352 1.00 91.19 90 PHE A CA 1
ATOM 704 C C . PHE A 1 90 ? -8.350 -6.688 0.930 1.00 91.19 90 PHE A C 1
ATOM 706 O O . PHE A 1 90 ? -7.694 -6.241 -0.008 1.00 91.19 90 PHE A O 1
ATOM 713 N N . ILE A 1 91 ? -9.378 -7.528 0.758 1.00 93.38 91 ILE A N 1
ATOM 714 C CA . ILE A 1 91 ? -9.788 -8.038 -0.558 1.00 93.38 91 ILE A CA 1
ATOM 715 C C . ILE A 1 91 ? -10.152 -6.880 -1.490 1.00 93.38 91 ILE A C 1
ATOM 717 O O . ILE A 1 91 ? -9.685 -6.842 -2.623 1.00 93.38 91 ILE A O 1
ATOM 721 N N . ALA A 1 92 ? -10.936 -5.906 -1.022 1.00 93.38 92 ALA A N 1
ATOM 722 C CA . ALA A 1 92 ? -11.333 -4.762 -1.839 1.00 93.38 92 ALA A CA 1
ATOM 723 C C . ALA A 1 92 ? -10.128 -3.928 -2.308 1.00 93.38 92 ALA A C 1
ATOM 725 O O . ALA A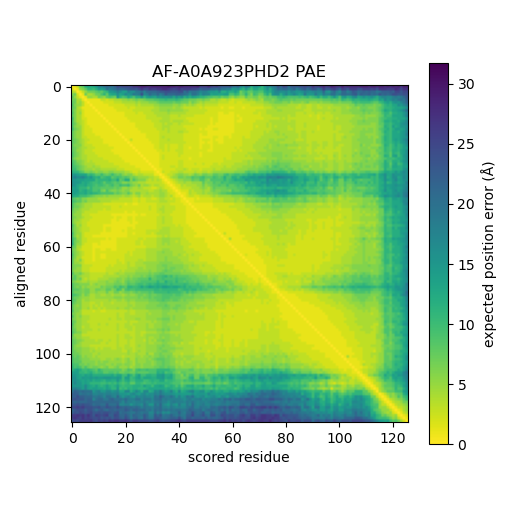 1 92 ? -10.021 -3.620 -3.493 1.00 93.38 92 ALA A O 1
ATOM 726 N N . VAL A 1 93 ? -9.199 -3.591 -1.404 1.00 92.31 93 VAL A N 1
ATOM 727 C CA . VAL A 1 93 ? -7.976 -2.846 -1.754 1.00 92.31 93 VAL A CA 1
ATOM 728 C C . VAL A 1 93 ? -7.115 -3.645 -2.729 1.00 92.31 93 VAL A C 1
ATOM 730 O O . VAL A 1 93 ? -6.617 -3.083 -3.703 1.00 92.31 93 VAL A O 1
ATOM 733 N N . TRP A 1 94 ? -6.973 -4.951 -2.505 1.00 89.50 94 TRP A N 1
ATOM 734 C CA . TRP A 1 94 ? -6.208 -5.836 -3.376 1.00 89.50 94 TRP A CA 1
ATOM 735 C C . TRP A 1 94 ? -6.807 -5.933 -4.788 1.00 89.50 94 TRP A C 1
ATOM 737 O O . TRP A 1 94 ? -6.073 -5.791 -5.768 1.00 89.50 94 TRP A O 1
ATOM 747 N N . VAL A 1 95 ? -8.131 -6.093 -4.914 1.00 91.75 95 VAL A N 1
ATOM 748 C CA . VAL A 1 95 ? -8.824 -6.096 -6.216 1.00 91.75 95 VAL A CA 1
ATOM 749 C C . VAL A 1 95 ? -8.641 -4.756 -6.927 1.00 91.75 95 VAL A C 1
ATOM 751 O O . VAL A 1 95 ? -8.296 -4.733 -8.106 1.00 91.75 95 VAL A O 1
ATOM 754 N N . ILE A 1 96 ? -8.825 -3.635 -6.222 1.00 92.00 96 ILE A N 1
ATOM 755 C CA . ILE A 1 96 ? -8.666 -2.299 -6.811 1.00 92.00 96 ILE A CA 1
ATOM 756 C C . ILE A 1 96 ? -7.232 -2.089 -7.306 1.00 92.00 96 ILE A C 1
ATOM 758 O O . ILE A 1 96 ? -7.045 -1.625 -8.429 1.00 92.00 96 ILE A O 1
ATOM 762 N N . ARG A 1 97 ? -6.222 -2.460 -6.505 1.00 88.75 97 ARG A N 1
ATOM 763 C CA . ARG A 1 97 ? -4.808 -2.371 -6.900 1.00 88.75 97 ARG A CA 1
ATOM 764 C C . ARG A 1 97 ? -4.553 -3.141 -8.194 1.00 88.75 97 ARG A C 1
ATOM 766 O O . ARG A 1 97 ? -3.999 -2.567 -9.123 1.00 88.75 97 ARG A O 1
ATOM 77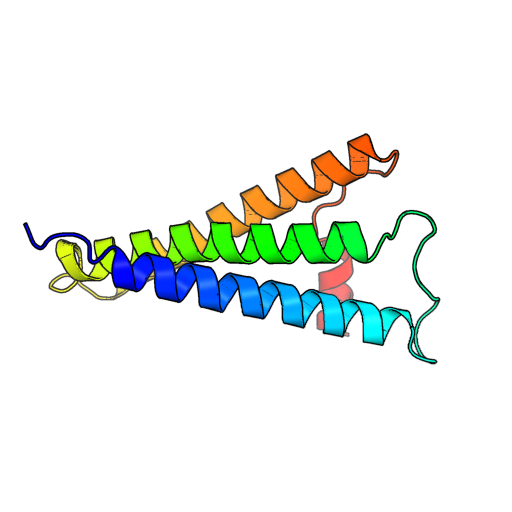3 N N . ASN A 1 98 ? -5.017 -4.387 -8.266 1.00 88.69 98 ASN A N 1
ATOM 774 C CA . ASN A 1 98 ? -4.860 -5.237 -9.446 1.00 88.69 98 ASN A CA 1
ATOM 775 C C . ASN A 1 98 ? -5.499 -4.644 -10.699 1.00 88.69 98 ASN A C 1
ATOM 777 O O . ASN A 1 98 ? -4.895 -4.647 -11.766 1.00 88.69 98 ASN A O 1
ATOM 781 N N . ILE A 1 99 ? -6.718 -4.114 -10.570 1.00 91.00 99 ILE A N 1
ATOM 782 C CA . ILE A 1 99 ? -7.403 -3.466 -11.690 1.00 91.00 99 ILE A CA 1
ATOM 783 C C . ILE A 1 99 ? -6.594 -2.259 -12.171 1.00 91.00 99 ILE A C 1
ATOM 785 O O . ILE A 1 99 ? -6.399 -2.100 -13.372 1.00 91.00 99 ILE A O 1
ATOM 789 N N . ILE A 1 100 ? -6.098 -1.425 -11.252 1.00 89.81 100 ILE A N 1
ATOM 790 C CA . ILE A 1 100 ? -5.301 -0.243 -11.602 1.00 89.81 100 ILE A CA 1
ATOM 791 C C . ILE A 1 100 ? -4.000 -0.649 -12.303 1.00 89.81 100 ILE A C 1
ATOM 793 O O . ILE A 1 100 ? -3.699 -0.106 -13.361 1.00 89.81 100 ILE A O 1
ATOM 797 N N . GLU A 1 101 ? -3.251 -1.609 -11.758 1.00 85.25 101 GLU A N 1
ATOM 798 C CA . GLU A 1 101 ? -2.006 -2.096 -12.371 1.00 85.25 101 GLU A CA 1
ATOM 799 C C . GLU A 1 101 ? -2.250 -2.685 -13.758 1.00 85.25 101 GLU A C 1
ATOM 801 O O . GLU A 1 101 ? -1.570 -2.312 -14.712 1.00 85.25 101 GLU A O 1
ATOM 806 N N . GLY A 1 102 ? -3.259 -3.546 -13.896 1.00 86.12 102 GLY A N 1
ATOM 807 C CA . GLY A 1 102 ? -3.605 -4.137 -15.182 1.00 86.12 102 GLY A CA 1
ATOM 808 C C . GLY A 1 102 ? -4.010 -3.081 -16.215 1.00 86.12 102 GLY A C 1
ATOM 809 O O . GLY A 1 102 ? -3.610 -3.171 -17.373 1.00 86.12 102 GLY A O 1
ATOM 810 N N . LEU A 1 103 ? -4.747 -2.038 -15.814 1.00 88.38 103 LEU A N 1
ATOM 811 C CA . LEU A 1 103 ? -5.093 -0.923 -16.704 1.00 88.38 103 LEU A CA 1
ATOM 812 C C . LEU A 1 103 ? -3.864 -0.101 -17.118 1.00 88.38 103 LEU A C 1
ATOM 814 O O . LEU A 1 103 ? -3.762 0.287 -18.282 1.00 88.38 103 LEU A O 1
ATOM 818 N N . ILE A 1 104 ? -2.925 0.143 -16.198 1.00 84.88 104 ILE A N 1
ATOM 819 C CA . ILE A 1 104 ? -1.663 0.834 -16.503 1.00 84.88 104 ILE A CA 1
ATOM 820 C C . ILE A 1 104 ? -0.841 0.013 -17.504 1.00 84.88 104 ILE A C 1
ATOM 822 O O . ILE A 1 104 ? -0.354 0.564 -18.490 1.00 84.88 104 ILE A O 1
ATOM 826 N N . GLN A 1 105 ? -0.745 -1.306 -17.317 1.00 81.44 105 GLN A N 1
ATOM 827 C CA . GLN A 1 105 ? -0.041 -2.182 -18.255 1.00 81.44 105 GLN A CA 1
ATOM 828 C C . GLN A 1 105 ? -0.660 -2.141 -19.655 1.00 81.44 105 GLN A C 1
ATOM 830 O O . GLN A 1 105 ? 0.072 -2.015 -20.636 1.00 81.44 105 GLN A O 1
ATOM 835 N N . VAL A 1 106 ? -1.994 -2.168 -19.759 1.00 86.19 106 VAL A N 1
ATOM 836 C CA . VAL A 1 106 ? -2.697 -2.031 -21.046 1.00 86.19 106 VAL A CA 1
ATOM 837 C C . VAL A 1 106 ? -2.381 -0.695 -21.719 1.00 86.19 106 VAL A C 1
ATOM 839 O O . VAL A 1 106 ? -2.115 -0.662 -22.920 1.00 86.19 106 VAL A O 1
ATOM 842 N N . GLN A 1 107 ? -2.346 0.409 -20.965 1.00 84.69 107 GLN A N 1
ATOM 843 C CA . GLN A 1 107 ? -1.959 1.719 -21.507 1.00 84.69 107 GLN A CA 1
ATOM 844 C C . GLN A 1 107 ? -0.513 1.747 -22.018 1.00 84.69 107 GLN A C 1
ATOM 846 O O . GLN A 1 107 ? -0.220 2.449 -22.983 1.00 84.69 107 GLN A O 1
ATOM 851 N N . MET A 1 108 ? 0.382 0.969 -21.408 1.00 81.00 108 MET A N 1
ATOM 852 C CA . MET A 1 108 ? 1.781 0.835 -21.824 1.00 81.00 108 MET A CA 1
ATOM 853 C C . MET A 1 108 ? 1.988 -0.169 -22.974 1.00 81.00 108 MET A C 1
ATOM 855 O O . MET A 1 108 ? 3.128 -0.455 -23.335 1.00 81.00 108 MET A O 1
ATOM 859 N N . GLY A 1 109 ? 0.910 -0.694 -23.570 1.00 80.31 109 GLY A N 1
ATOM 860 C CA . GLY A 1 109 ? 0.964 -1.657 -24.676 1.00 80.31 109 GLY A CA 1
ATOM 861 C C . GLY A 1 109 ? 1.142 -3.114 -24.237 1.00 80.31 109 GLY A C 1
ATOM 862 O O . GLY A 1 109 ? 1.370 -3.983 -25.077 1.00 80.31 109 GLY A O 1
ATOM 863 N N . GLY A 1 110 ? 1.043 -3.387 -22.935 1.00 75.06 110 GLY A N 1
ATOM 864 C CA . GLY A 1 110 ? 0.987 -4.731 -22.373 1.00 75.06 110 GLY A CA 1
ATOM 865 C C . GLY A 1 110 ? -0.407 -5.354 -22.473 1.00 75.06 110 GLY A C 1
ATOM 866 O O . GLY A 1 110 ? -1.391 -4.718 -22.849 1.00 75.06 110 GLY A O 1
ATOM 867 N N . THR A 1 111 ? -0.500 -6.630 -22.117 1.00 78.38 111 THR A N 1
ATOM 868 C CA . THR A 1 111 ? -1.781 -7.323 -21.931 1.00 78.38 111 THR A CA 1
ATOM 869 C C . THR A 1 111 ? -2.250 -7.147 -20.488 1.00 78.38 111 THR A C 1
ATOM 871 O O . THR A 1 111 ? -1.435 -6.998 -19.582 1.00 78.38 111 THR A O 1
ATOM 874 N N . PHE A 1 112 ? -3.566 -7.110 -20.264 1.00 78.81 112 PHE A N 1
ATOM 875 C CA . PHE A 1 112 ? -4.106 -7.044 -18.906 1.00 78.81 112 PHE A CA 1
ATOM 876 C C . PHE A 1 112 ? -3.800 -8.357 -18.184 1.00 78.81 112 PHE A C 1
ATOM 878 O O . PHE A 1 112 ? -4.313 -9.403 -18.585 1.00 78.81 112 PHE A O 1
ATOM 885 N N . TYR A 1 113 ? -3.022 -8.289 -17.108 1.00 69.44 113 TYR A N 1
ATOM 886 C CA . TYR A 1 113 ? -2.811 -9.415 -16.207 1.00 69.44 113 TYR A CA 1
ATOM 887 C C . TYR A 1 113 ? -3.352 -9.096 -14.825 1.00 69.44 113 TYR A C 1
ATOM 889 O O . TYR A 1 113 ? -3.127 -8.020 -14.271 1.00 69.44 113 TYR A O 1
ATOM 897 N N . PHE A 1 114 ? -4.058 -10.069 -14.262 1.00 73.25 114 PHE A N 1
ATOM 898 C CA . PHE A 1 114 ? -4.361 -10.088 -12.844 1.00 73.25 114 PHE A CA 1
ATOM 899 C C . PHE A 1 114 ? -3.189 -10.776 -12.144 1.00 73.25 114 PHE A C 1
ATOM 901 O O . PHE A 1 114 ? -2.768 -11.837 -12.591 1.00 73.25 114 PHE A O 1
ATOM 908 N N . SER A 1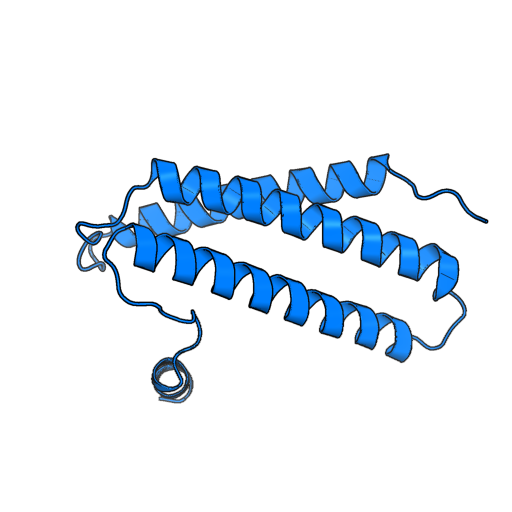 115 ? -2.666 -10.208 -11.055 1.00 63.31 115 SER A N 1
ATOM 909 C CA . SER A 1 115 ? -1.483 -10.756 -10.358 1.00 63.31 115 SER A CA 1
ATOM 910 C C . SER A 1 115 ? -1.694 -12.141 -9.727 1.00 63.31 115 SER A C 1
ATOM 912 O O . SER A 1 115 ? -0.762 -12.705 -9.169 1.00 63.31 115 SER A O 1
ATOM 914 N N . PHE A 1 116 ? -2.907 -12.692 -9.811 1.00 60.34 116 PHE A N 1
ATOM 915 C CA . PHE A 1 116 ? -3.180 -14.103 -9.572 1.00 60.34 116 PHE A CA 1
ATOM 916 C C . PHE A 1 116 ? -3.576 -14.754 -10.894 1.00 60.34 116 PHE A C 1
ATOM 918 O O . PHE A 1 116 ? -4.727 -14.634 -11.323 1.00 60.34 116 PHE A O 1
ATOM 925 N N . ASP A 1 117 ? -2.637 -15.467 -11.509 1.00 57.16 117 ASP A N 1
ATOM 926 C CA . ASP A 1 117 ? -2.963 -16.467 -12.516 1.00 57.16 117 ASP A CA 1
ATOM 927 C C . ASP A 1 117 ? -3.169 -17.822 -11.812 1.00 57.16 117 ASP A C 1
ATOM 929 O O . ASP A 1 117 ? -2.446 -18.198 -10.889 1.00 57.16 117 ASP A O 1
ATOM 933 N N . ALA A 1 118 ? -4.178 -18.589 -12.226 1.00 56.97 118 ALA A N 1
ATOM 934 C CA . ALA A 1 118 ? -4.408 -19.937 -11.705 1.00 56.97 118 ALA A CA 1
ATOM 935 C C . ALA A 1 118 ? -3.228 -20.883 -12.010 1.00 56.97 118 ALA A C 1
ATOM 937 O O . ALA A 1 118 ? -3.097 -21.939 -11.386 1.00 56.97 118 ALA A O 1
ATOM 938 N N . THR A 1 119 ? -2.368 -20.514 -12.962 1.00 58.72 119 THR A N 1
ATOM 939 C CA . THR A 1 119 ? -1.102 -21.199 -13.234 1.00 58.72 119 THR A CA 1
ATOM 940 C C . THR A 1 119 ? -0.092 -21.049 -12.090 1.00 58.72 119 THR A C 1
ATOM 942 O O . THR A 1 119 ? 0.595 -22.025 -11.796 1.00 58.72 119 THR A O 1
ATOM 945 N N . ASP A 1 120 ? -0.080 -19.930 -11.355 1.00 56.28 120 ASP A N 1
ATOM 946 C CA . ASP A 1 120 ? 0.812 -19.724 -10.201 1.00 56.28 120 ASP A CA 1
ATOM 947 C C . ASP A 1 120 ? 0.469 -20.651 -9.030 1.00 56.28 120 ASP A C 1
ATOM 949 O O . ASP A 1 120 ? 1.356 -21.119 -8.319 1.00 56.28 120 ASP A O 1
ATOM 953 N N . ILE A 1 121 ? -0.810 -21.016 -8.868 1.00 56.28 121 ILE A N 1
ATOM 954 C CA . ILE A 1 121 ? -1.253 -21.979 -7.844 1.00 56.28 121 ILE A CA 1
ATOM 955 C C . ILE A 1 121 ? -0.618 -23.356 -8.079 1.00 56.28 121 ILE A C 1
ATOM 957 O O . ILE A 1 121 ? -0.304 -24.062 -7.120 1.00 56.28 121 ILE A O 1
ATOM 961 N N . LYS A 1 122 ? -0.377 -23.739 -9.340 1.00 52.09 122 LYS A N 1
ATOM 962 C CA . LYS A 1 122 ? 0.289 -25.012 -9.651 1.00 52.09 122 LYS A CA 1
ATOM 963 C C . LYS A 1 122 ? 1.740 -25.031 -9.168 1.00 52.09 122 LYS A C 1
ATOM 965 O O . LYS A 1 122 ? 2.207 -26.093 -8.790 1.00 52.09 122 LYS A O 1
ATOM 970 N N . ASN A 1 123 ? 2.413 -23.884 -9.100 1.00 52.94 123 ASN A N 1
ATOM 971 C CA . ASN A 1 123 ? 3.804 -23.788 -8.644 1.00 52.94 123 ASN A CA 1
ATOM 972 C C . ASN A 1 123 ? 3.945 -23.714 -7.110 1.00 52.94 123 ASN A C 1
ATOM 974 O O . ASN A 1 123 ? 5.058 -23.695 -6.600 1.00 52.94 123 ASN A O 1
ATOM 978 N N . ILE A 1 124 ? 2.836 -23.643 -6.363 1.00 55.88 124 ILE A N 1
ATOM 979 C CA . ILE A 1 124 ? 2.842 -23.617 -4.886 1.00 55.88 124 ILE A CA 1
ATOM 980 C C . ILE A 1 124 ? 2.738 -25.035 -4.299 1.00 55.88 124 ILE A C 1
ATOM 982 O O . ILE A 1 124 ? 3.185 -25.278 -3.180 1.00 55.88 124 ILE A O 1
ATOM 986 N N . PHE A 1 125 ? 2.146 -25.974 -5.041 1.00 48.09 125 PHE A N 1
ATOM 987 C CA . PHE A 1 125 ? 1.877 -27.340 -4.575 1.00 48.09 125 PHE A CA 1
ATOM 988 C C . PHE A 1 125 ? 2.773 -28.418 -5.205 1.00 48.09 125 PHE A C 1
ATOM 990 O O . PHE A 1 125 ? 2.564 -29.598 -4.916 1.00 48.09 125 PHE A O 1
ATOM 997 N N . PHE A 1 126 ? 3.753 -28.037 -6.029 1.00 40.94 126 PHE A N 1
ATOM 998 C CA . PHE A 1 126 ? 4.706 -28.950 -6.664 1.00 40.94 126 PHE A CA 1
ATOM 999 C C . PHE A 1 126 ? 6.133 -28.416 -6.578 1.00 40.94 126 PHE A C 1
ATOM 1001 O O . PHE A 1 126 ? 6.332 -27.233 -6.928 1.00 40.94 126 PHE A O 1
#

Secondary structure (DSSP, 8-state):
-PPP-HHHHHHHHHHHHHHHHHHHHHHHHHHTSTTS----TT--HHHHHHHHHHHHHHHHHHHHHHHHHHHHHTTTS-HHHHHHHHHHHHHHHHHHHHHHHHHHHHHTTPPP--S--HHHHHTT--